Protein AF-A0A7Y0SEZ2-F1 (afdb_monomer_lite)

Organism: Vibrio parahaemolyticus (NCBI:txid670)

pLDDT: mean 83.93, std 12.44, range [54.22, 96.38]

Structure (mmCIF, N/CA/C/O backbone):
data_AF-A0A7Y0SEZ2-F1
#
_entry.id   AF-A0A7Y0SEZ2-F1
#
loop_
_atom_site.group_PDB
_atom_site.id
_atom_site.type_symbol
_atom_site.label_atom_id
_atom_site.label_alt_id
_atom_site.label_comp_id
_atom_site.label_asym_id
_atom_site.label_entity_id
_atom_site.label_seq_id
_atom_site.pdbx_PDB_ins_code
_atom_site.Cartn_x
_atom_site.Cartn_y
_atom_site.Cartn_z
_atom_site.occupancy
_atom_site.B_iso_or_equiv
_atom_site.auth_seq_id
_atom_site.auth_comp_id
_atom_site.auth_asym_id
_atom_site.auth_atom_id
_atom_site.pdbx_PDB_model_num
ATOM 1 N N . MET A 1 1 ? 7.543 3.578 3.441 1.00 55.41 1 MET A N 1
ATOM 2 C CA . MET A 1 1 ? 6.778 3.326 4.688 1.00 55.41 1 MET A CA 1
ATOM 3 C C . MET A 1 1 ? 7.103 4.294 5.829 1.00 55.41 1 MET A C 1
ATOM 5 O O . MET A 1 1 ? 6.180 4.766 6.486 1.00 55.41 1 MET A O 1
ATOM 9 N N . ALA A 1 2 ? 8.382 4.567 6.115 1.00 65.38 2 ALA A N 1
ATOM 10 C CA . ALA A 1 2 ? 8.770 5.484 7.190 1.00 65.38 2 ALA A CA 1
ATOM 11 C C . ALA A 1 2 ? 8.320 6.929 6.901 1.00 65.38 2 ALA A C 1
ATOM 13 O O . ALA A 1 2 ? 7.616 7.523 7.705 1.00 65.38 2 ALA A O 1
ATOM 14 N N . PHE A 1 3 ? 8.612 7.459 5.713 1.00 66.19 3 PHE A N 1
ATOM 15 C CA . PHE A 1 3 ? 8.199 8.805 5.303 1.00 66.19 3 PHE A CA 1
ATOM 16 C C . PHE A 1 3 ? 6.672 9.008 5.368 1.00 66.19 3 PHE A C 1
ATOM 18 O O . PHE A 1 3 ? 6.170 10.010 5.867 1.00 66.19 3 PHE A O 1
ATOM 25 N N . GLU A 1 4 ? 5.925 8.005 4.928 1.00 62.62 4 GLU A N 1
ATOM 26 C CA . GLU A 1 4 ? 4.473 8.004 4.785 1.00 62.62 4 GLU A CA 1
ATOM 27 C C . GLU A 1 4 ? 3.759 7.873 6.142 1.00 62.62 4 GLU A C 1
ATOM 29 O O . GLU A 1 4 ? 2.622 8.313 6.287 1.00 62.62 4 GLU A O 1
ATOM 34 N N . THR A 1 5 ? 4.428 7.312 7.154 1.00 61.72 5 THR A N 1
ATOM 35 C CA . THR A 1 5 ? 3.907 7.169 8.529 1.00 61.72 5 THR A CA 1
ATOM 36 C C . THR A 1 5 ? 4.606 8.084 9.538 1.00 61.72 5 THR A C 1
ATOM 38 O O . THR A 1 5 ? 4.399 7.920 10.743 1.00 61.72 5 THR A O 1
ATOM 41 N N . ALA A 1 6 ? 5.440 9.022 9.073 1.00 66.75 6 ALA A N 1
ATOM 42 C CA . ALA A 1 6 ? 6.323 9.834 9.915 1.00 66.75 6 ALA A CA 1
ATOM 43 C C . ALA A 1 6 ? 7.140 8.985 10.918 1.00 66.75 6 ALA A C 1
ATOM 45 O O . ALA A 1 6 ? 7.198 9.281 12.106 1.00 66.75 6 ALA A O 1
ATOM 46 N N . GLU A 1 7 ? 7.705 7.880 10.428 1.00 71.06 7 GLU A N 1
ATOM 47 C CA . GLU A 1 7 ? 8.563 6.912 11.131 1.00 71.06 7 GLU A CA 1
ATOM 48 C C . GLU A 1 7 ? 7.901 6.153 12.289 1.00 71.06 7 GLU A C 1
ATOM 50 O O . GLU A 1 7 ? 8.550 5.373 12.981 1.00 71.06 7 GLU A O 1
ATOM 55 N N 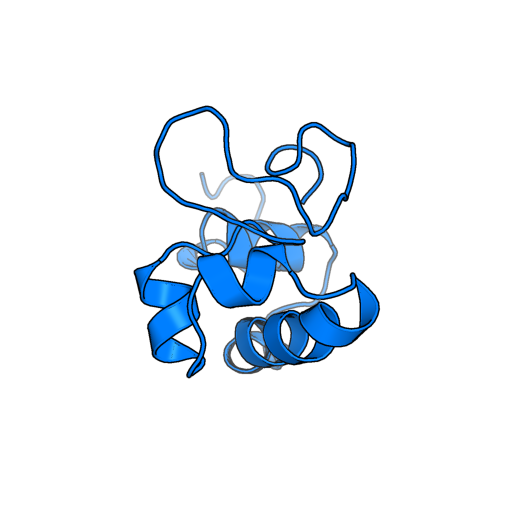. THR A 1 8 ? 6.593 6.316 12.485 1.00 67.19 8 THR A N 1
ATOM 56 C CA . THR A 1 8 ? 5.867 5.604 13.547 1.00 67.19 8 THR A CA 1
ATOM 57 C C . THR A 1 8 ? 5.543 4.160 13.180 1.00 67.19 8 THR A C 1
ATOM 59 O O . THR A 1 8 ? 5.286 3.351 14.071 1.00 67.19 8 THR A O 1
ATOM 62 N N . PHE A 1 9 ? 5.475 3.851 11.876 1.00 65.50 9 PHE A N 1
ATOM 63 C CA . PHE A 1 9 ? 4.974 2.579 11.342 1.00 65.50 9 PHE A CA 1
ATOM 64 C C . PHE A 1 9 ? 3.593 2.190 11.899 1.00 65.50 9 PHE A C 1
ATOM 66 O O . PHE A 1 9 ? 3.222 1.015 11.913 1.00 65.50 9 PHE A O 1
ATOM 73 N N . SER A 1 10 ? 2.822 3.170 12.380 1.00 60.91 10 SER A N 1
ATOM 74 C CA . SER A 1 10 ? 1.563 2.899 13.058 1.00 60.91 10 SER A CA 1
ATOM 75 C C . SER A 1 10 ? 0.430 2.662 12.044 1.00 60.91 10 SER A C 1
ATOM 77 O O . SER A 1 10 ? 0.208 3.483 11.147 1.00 60.91 10 SER A O 1
ATOM 79 N N . PRO A 1 11 ? -0.332 1.560 12.188 1.00 57.72 11 PRO A N 1
ATOM 80 C CA . PRO A 1 11 ? -1.404 1.178 11.265 1.00 57.72 11 PRO A CA 1
ATOM 81 C C . PRO A 1 11 ? -2.626 2.103 11.352 1.00 57.72 11 PRO A C 1
ATOM 83 O O . PRO A 1 11 ? -3.474 2.095 10.463 1.00 57.72 11 PRO A O 1
ATOM 86 N N . SER A 1 12 ? -2.752 2.905 12.411 1.00 60.19 12 SER A N 1
ATOM 87 C CA . SER A 1 12 ? -3.904 3.786 12.622 1.00 60.19 12 SER A CA 1
ATOM 88 C C . SER A 1 12 ? -3.686 5.202 12.087 1.00 60.19 12 SER A C 1
ATOM 90 O O . SER A 1 12 ? -4.589 6.036 12.191 1.00 60.19 12 SER A O 1
ATOM 92 N N . ILE A 1 13 ? -2.503 5.513 11.543 1.00 63.66 13 ILE A N 1
ATOM 93 C CA . ILE A 1 13 ? -2.209 6.871 11.085 1.00 63.66 13 ILE A CA 1
ATOM 94 C C . ILE A 1 13 ? -2.956 7.156 9.790 1.00 63.66 13 ILE A C 1
ATOM 96 O O . ILE A 1 13 ? -2.709 6.552 8.743 1.00 63.66 13 ILE A O 1
ATOM 100 N N . LYS A 1 14 ? -3.862 8.128 9.888 1.00 59.62 14 LYS A N 1
ATOM 101 C CA . LYS A 1 14 ? -4.317 8.919 8.753 1.00 59.62 14 LYS A CA 1
ATOM 102 C C . LYS A 1 14 ? -3.264 9.964 8.431 1.00 59.62 14 LYS A C 1
ATOM 104 O O . LYS A 1 14 ? -2.799 10.657 9.334 1.00 59.62 14 LYS A O 1
ATOM 109 N N . ASN A 1 15 ? -2.950 10.124 7.154 1.00 60.28 15 ASN A N 1
ATOM 110 C CA . ASN A 1 15 ? -2.086 11.204 6.710 1.00 60.28 15 ASN A CA 1
ATOM 111 C C . ASN A 1 15 ? -2.672 12.570 7.126 1.00 60.28 15 ASN A C 1
ATOM 113 O O . ASN A 1 15 ? -3.825 12.882 6.814 1.00 60.28 15 ASN A O 1
ATOM 117 N N . GLY A 1 16 ? -1.870 13.392 7.808 1.00 54.22 16 GLY A N 1
ATOM 118 C CA . GLY A 1 16 ? -2.257 14.727 8.279 1.00 54.22 16 GLY A CA 1
ATOM 119 C C . GLY A 1 16 ? -2.459 15.773 7.172 1.00 54.22 16 GLY A C 1
ATOM 120 O O . GLY A 1 16 ? -2.980 16.847 7.450 1.00 54.22 16 GLY A O 1
ATOM 121 N N . SER A 1 17 ? -2.094 15.468 5.921 1.00 60.66 17 SER A N 1
ATOM 122 C CA . SER A 1 17 ? -2.237 16.358 4.751 1.00 60.66 17 SER A CA 1
ATOM 123 C C . SER A 1 17 ? -3.641 16.390 4.130 1.00 60.66 17 SER A C 1
ATOM 125 O O . SER A 1 17 ? -3.865 17.097 3.152 1.00 60.66 17 SER A O 1
ATOM 127 N N . GLY A 1 18 ? -4.597 15.622 4.663 1.00 62.78 18 GLY A N 1
ATOM 128 C CA . GLY A 1 18 ? -5.975 15.598 4.157 1.00 62.78 18 GLY A CA 1
ATOM 129 C C . GLY A 1 18 ? -6.207 14.694 2.939 1.00 62.78 18 GLY A C 1
ATOM 130 O O . GLY A 1 18 ? -7.335 14.610 2.463 1.00 62.78 18 GLY A O 1
ATOM 131 N N . SER A 1 19 ? -5.193 13.952 2.476 1.00 71.56 19 SER A N 1
ATOM 132 C CA . SER A 1 19 ? -5.311 12.997 1.355 1.00 71.56 19 SER A CA 1
ATOM 133 C C . SER A 1 19 ? -6.250 11.811 1.629 1.00 71.56 19 SER A C 1
ATOM 135 O O . SER A 1 19 ? -6.634 11.087 0.711 1.00 71.56 19 SER A O 1
ATOM 137 N N . GLY A 1 20 ? -6.598 11.573 2.898 1.00 78.50 20 GLY A N 1
ATOM 138 C CA . GLY A 1 20 ? -7.384 10.416 3.327 1.00 78.50 20 GLY A CA 1
ATOM 139 C C . GLY A 1 20 ? -6.597 9.102 3.355 1.00 78.50 20 GLY A C 1
ATOM 140 O O . GLY A 1 20 ? -7.172 8.072 3.713 1.00 78.50 20 GLY A O 1
ATOM 141 N N . ALA A 1 21 ? -5.301 9.131 3.023 1.00 84.62 21 ALA A N 1
ATOM 142 C CA . ALA A 1 21 ? -4.437 7.962 3.083 1.00 84.62 21 ALA A CA 1
ATOM 143 C C . ALA A 1 21 ? -4.350 7.415 4.516 1.00 84.62 21 ALA A C 1
ATOM 145 O O . ALA A 1 21 ? -4.323 8.185 5.478 1.00 84.62 21 ALA A O 1
ATOM 146 N N . THR A 1 22 ? -4.395 6.092 4.667 1.00 88.06 22 THR A N 1
ATOM 147 C CA . THR A 1 22 ? -4.514 5.422 5.973 1.00 88.06 22 THR A CA 1
ATOM 148 C C . THR A 1 22 ? -3.739 4.107 5.984 1.00 88.06 22 THR A C 1
ATOM 150 O O . THR A 1 22 ? -3.744 3.398 4.982 1.00 88.06 22 THR A O 1
ATOM 153 N N . GLY A 1 23 ? -3.139 3.726 7.112 1.00 86.50 23 GLY A N 1
ATOM 154 C CA . GLY A 1 23 ? -2.584 2.378 7.295 1.00 86.50 23 GLY A CA 1
ATOM 155 C C . GLY A 1 23 ? -1.077 2.256 7.088 1.00 86.50 23 GLY A C 1
ATOM 156 O O . GLY A 1 23 ? -0.392 3.233 6.783 1.00 86.50 23 GLY A O 1
ATOM 157 N N . LEU A 1 24 ? -0.569 1.028 7.229 1.00 87.12 24 LEU A N 1
ATOM 158 C CA . LEU A 1 24 ? 0.865 0.688 7.221 1.00 87.12 24 LEU A CA 1
ATOM 159 C C . LEU A 1 24 ? 1.626 1.181 5.982 1.00 87.12 24 LEU A C 1
ATOM 161 O O . LEU A 1 24 ? 2.796 1.546 6.077 1.00 87.12 24 LEU A O 1
ATOM 165 N N . ILE A 1 25 ? 0.960 1.206 4.827 1.00 88.19 25 ILE A N 1
ATOM 166 C CA . ILE A 1 25 ? 1.527 1.697 3.563 1.00 88.19 25 ILE A CA 1
ATOM 167 C C . ILE A 1 25 ? 0.795 2.935 3.028 1.00 88.19 25 ILE A C 1
ATOM 169 O O . ILE A 1 25 ? 0.925 3.259 1.855 1.00 88.19 25 ILE A O 1
ATOM 173 N N . GLN A 1 26 ? 0.012 3.611 3.878 1.00 87.19 26 GLN A N 1
ATOM 174 C CA . GLN A 1 26 ? -0.803 4.776 3.514 1.00 87.19 26 GLN A CA 1
ATOM 175 C C . GLN A 1 26 ? -1.690 4.528 2.282 1.00 87.19 26 GLN A C 1
ATOM 177 O O . GLN A 1 26 ? -1.604 5.216 1.267 1.00 87.19 26 GLN A O 1
ATOM 182 N N . PHE A 1 27 ? -2.592 3.551 2.387 1.00 90.44 27 PHE A N 1
ATOM 183 C CA . PHE A 1 27 ? -3.559 3.242 1.338 1.00 90.44 27 PHE A CA 1
ATOM 184 C C . PHE A 1 27 ? -4.400 4.475 0.998 1.00 90.44 27 PHE A C 1
ATOM 186 O O . PHE A 1 27 ? -5.156 4.971 1.839 1.00 90.44 27 PHE A O 1
ATOM 193 N N . MET A 1 28 ? -4.301 4.940 -0.246 1.00 91.94 28 MET A N 1
ATOM 194 C CA . MET A 1 28 ? -5.215 5.942 -0.792 1.00 91.94 28 MET A CA 1
ATOM 195 C C . MET A 1 28 ? -6.651 5.391 -0.826 1.00 91.94 28 MET A C 1
ATOM 197 O O . MET A 1 28 ? -6.818 4.182 -1.011 1.00 91.94 28 MET A O 1
ATOM 201 N N . PRO A 1 29 ? -7.695 6.236 -0.701 1.00 91.56 29 PRO A N 1
ATOM 202 C CA . PRO A 1 29 ? -9.087 5.779 -0.714 1.00 91.56 29 PRO A CA 1
ATOM 203 C C . PRO A 1 29 ? -9.442 4.867 -1.896 1.00 91.56 29 PRO A C 1
ATOM 205 O O . PRO A 1 29 ? -9.972 3.782 -1.683 1.00 91.56 29 PRO A O 1
ATOM 208 N N . SER A 1 30 ? -9.052 5.243 -3.116 1.00 93.69 30 SER A N 1
ATOM 209 C CA . SER A 1 30 ? -9.285 4.442 -4.327 1.00 93.69 30 SER A CA 1
ATOM 210 C C . SER A 1 30 ? -8.533 3.106 -4.327 1.00 93.69 30 SER A C 1
ATOM 212 O O . SER A 1 30 ? -9.052 2.102 -4.810 1.00 93.69 30 SER A O 1
ATOM 214 N N . THR A 1 31 ? -7.323 3.063 -3.761 1.00 92.88 31 THR A N 1
ATOM 215 C CA . THR A 1 31 ? -6.553 1.821 -3.593 1.00 92.88 31 THR A CA 1
ATOM 216 C C . THR A 1 31 ? -7.200 0.904 -2.560 1.00 92.88 31 THR A C 1
ATOM 218 O O . THR A 1 31 ? -7.254 -0.302 -2.759 1.00 92.88 31 THR A O 1
ATOM 221 N N . ALA A 1 32 ? -7.705 1.447 -1.451 1.00 94.00 32 ALA A N 1
ATOM 222 C CA . ALA A 1 32 ? -8.432 0.650 -0.467 1.00 94.00 32 ALA A CA 1
ATOM 223 C C . ALA A 1 32 ? -9.689 0.023 -1.098 1.00 94.00 32 ALA A C 1
ATOM 225 O O . ALA A 1 32 ? -9.929 -1.172 -0.929 1.00 94.00 32 ALA A O 1
ATOM 226 N N . GLU A 1 33 ? -10.433 0.806 -1.884 1.00 95.88 33 GLU A N 1
ATOM 227 C CA . GLU A 1 33 ? -11.626 0.341 -2.600 1.00 95.88 33 GLU A CA 1
ATOM 228 C C . GLU A 1 33 ? -11.307 -0.760 -3.616 1.00 95.88 33 GLU A C 1
ATOM 230 O O . GLU A 1 33 ? -12.017 -1.766 -3.663 1.00 95.88 33 GLU A O 1
ATOM 235 N N . SER A 1 34 ? -10.215 -0.636 -4.380 1.00 95.06 34 SER A N 1
ATOM 236 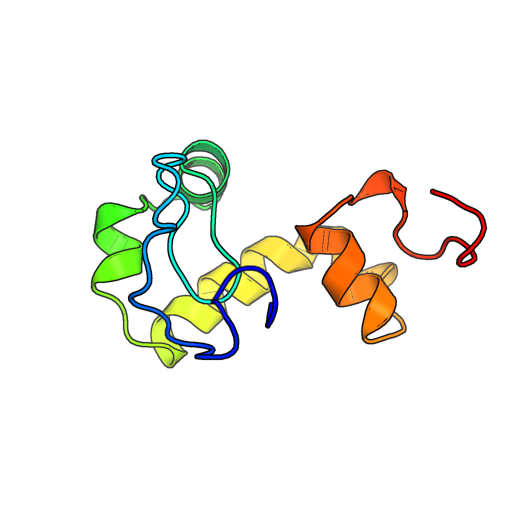C CA . SER A 1 34 ? -9.806 -1.675 -5.340 1.00 95.06 34 SER A CA 1
ATOM 237 C C . SER A 1 34 ? -9.388 -2.989 -4.672 1.00 95.06 34 SER A C 1
ATOM 239 O O . SER A 1 34 ? -9.459 -4.047 -5.297 1.00 95.06 34 SER A O 1
ATOM 241 N N . LEU A 1 35 ? -9.009 -2.937 -3.393 1.00 95.50 35 LEU A N 1
ATOM 242 C CA . LEU A 1 35 ? -8.709 -4.097 -2.551 1.00 95.50 35 LEU A CA 1
ATOM 243 C C . LEU A 1 35 ? -9.938 -4.616 -1.779 1.00 95.50 35 LEU A C 1
ATOM 245 O O . LEU A 1 35 ? -9.804 -5.519 -0.953 1.00 95.50 35 LEU A O 1
ATOM 249 N N . GLY A 1 36 ? -11.133 -4.066 -2.027 1.00 96.38 36 GLY A N 1
ATOM 250 C CA . GLY A 1 36 ? -12.382 -4.508 -1.400 1.00 96.38 36 GLY A CA 1
ATOM 251 C C . GLY A 1 36 ? -12.571 -4.033 0.045 1.00 96.38 36 GLY A C 1
ATOM 252 O O . GLY A 1 36 ? -13.342 -4.632 0.795 1.00 96.38 36 GLY A O 1
ATOM 253 N N . VAL A 1 37 ? -11.878 -2.970 0.457 1.00 95.88 37 VAL A N 1
ATOM 254 C CA . VAL A 1 37 ? -11.984 -2.363 1.793 1.00 95.88 37 VAL A CA 1
ATOM 255 C C . VAL A 1 37 ? -12.150 -0.843 1.671 1.00 95.88 37 VAL A C 1
ATOM 257 O O . VAL A 1 37 ? -12.239 -0.291 0.583 1.00 95.88 37 VAL A O 1
ATOM 260 N N . ASN A 1 38 ? -12.248 -0.125 2.786 1.00 95.00 38 ASN A N 1
ATOM 261 C CA . ASN A 1 38 ? -12.183 1.335 2.789 1.00 95.00 38 ASN A CA 1
ATOM 262 C C . ASN A 1 38 ? -11.257 1.827 3.906 1.00 95.00 38 ASN A C 1
ATOM 264 O O . ASN A 1 38 ? -10.959 1.108 4.863 1.00 95.00 38 ASN A O 1
ATOM 268 N N . THR A 1 39 ? -10.826 3.083 3.812 1.00 90.94 39 THR A N 1
ATOM 269 C CA . THR A 1 39 ? -9.863 3.675 4.754 1.00 90.94 39 THR A CA 1
ATOM 270 C C . THR A 1 39 ? -10.395 3.784 6.184 1.00 90.94 39 THR A C 1
ATOM 272 O O . THR A 1 39 ? -9.618 3.699 7.130 1.00 90.94 39 THR A O 1
ATOM 275 N N . LYS A 1 40 ? -11.716 3.904 6.390 1.00 90.69 40 LYS A N 1
ATOM 276 C CA . LYS A 1 40 ? -12.312 3.902 7.741 1.00 90.69 40 LYS A CA 1
ATOM 277 C C . LYS A 1 40 ? -12.212 2.526 8.400 1.00 90.69 40 LYS A C 1
ATOM 279 O O . LYS A 1 40 ? -12.034 2.460 9.612 1.00 90.69 40 LYS A O 1
ATOM 284 N N . THR A 1 41 ? -12.343 1.454 7.621 1.00 92.69 41 THR A N 1
ATOM 285 C CA . THR A 1 41 ? -12.153 0.078 8.092 1.00 92.69 41 THR A CA 1
ATOM 286 C C . THR A 1 41 ? -10.678 -0.191 8.371 1.00 92.69 41 THR A C 1
ATOM 288 O O . THR A 1 41 ? -10.360 -0.636 9.469 1.00 92.69 41 THR A O 1
ATOM 291 N N . LEU A 1 42 ? -9.779 0.178 7.448 1.00 90.69 42 LEU A N 1
ATOM 292 C CA . LEU A 1 42 ? -8.329 0.043 7.647 1.00 90.69 42 LEU A CA 1
ATOM 293 C C . LEU A 1 42 ? -7.866 0.741 8.933 1.00 90.69 42 LEU A C 1
ATOM 295 O O . LEU A 1 42 ? -7.167 0.130 9.730 1.00 90.69 42 LEU A O 1
ATOM 299 N N . ALA A 1 43 ? -8.330 1.967 9.206 1.00 88.94 43 ALA A N 1
ATOM 300 C CA . ALA A 1 43 ? -7.968 2.717 10.418 1.00 88.94 43 ALA A CA 1
ATOM 301 C C . ALA A 1 43 ? -8.296 2.000 11.744 1.00 88.94 43 ALA A C 1
ATOM 303 O O . ALA A 1 43 ? -7.762 2.380 12.784 1.00 88.94 43 ALA A O 1
ATOM 304 N N . ARG A 1 44 ? -9.215 1.027 11.726 1.00 90.94 44 ARG A N 1
ATOM 305 C CA . ARG A 1 44 ? -9.652 0.266 12.907 1.00 90.94 44 ARG A CA 1
ATOM 306 C C . ARG A 1 44 ? -9.012 -1.116 13.006 1.00 90.94 44 ARG A C 1
ATOM 308 O O . ARG A 1 44 ? -9.193 -1.774 14.023 1.00 90.94 44 ARG A O 1
ATOM 315 N N . MET A 1 45 ? -8.307 -1.550 11.966 1.00 90.19 45 MET A N 1
ATOM 316 C CA . MET A 1 45 ? -7.597 -2.823 11.948 1.00 90.19 45 MET A CA 1
ATOM 317 C C . MET A 1 45 ? -6.290 -2.718 12.729 1.00 90.19 45 MET A C 1
ATOM 319 O O . MET A 1 45 ? -5.598 -1.696 12.700 1.00 90.19 45 MET A O 1
ATOM 323 N N . SER A 1 46 ? -5.928 -3.809 13.390 1.00 89.50 46 SER A N 1
ATOM 324 C CA . SER A 1 46 ? -4.577 -4.018 13.894 1.00 89.50 46 SER A CA 1
ATOM 325 C C . SER A 1 46 ? -3.565 -4.055 12.742 1.00 89.50 46 SER A C 1
ATOM 327 O O . SER A 1 46 ? -3.911 -4.276 11.579 1.00 89.50 46 SER A O 1
ATOM 329 N N . ALA A 1 47 ? -2.280 -3.880 13.066 1.00 85.94 47 ALA A N 1
ATOM 330 C CA . ALA A 1 47 ? -1.215 -4.009 12.073 1.00 85.94 47 ALA A CA 1
ATOM 331 C C . ALA A 1 47 ? -1.246 -5.383 11.384 1.00 85.94 47 ALA A C 1
ATOM 333 O O . ALA A 1 47 ? -1.119 -5.453 10.167 1.00 85.94 47 ALA A O 1
ATOM 334 N N . LEU A 1 48 ? -1.468 -6.454 12.154 1.00 89.31 48 LEU A N 1
ATOM 335 C CA . LEU A 1 48 ? -1.532 -7.829 11.656 1.00 89.31 48 LEU A CA 1
ATOM 336 C C . LEU A 1 48 ? -2.670 -8.029 10.651 1.00 89.31 48 LEU A C 1
ATOM 338 O O . LEU A 1 48 ? -2.430 -8.577 9.582 1.00 89.31 48 LEU A O 1
ATOM 342 N N . GLU A 1 49 ? -3.870 -7.526 10.941 1.00 92.56 49 GLU A N 1
ATOM 343 C CA . GLU A 1 49 ? -5.005 -7.587 10.005 1.00 92.56 49 GLU A CA 1
ATOM 344 C C . GLU A 1 49 ? -4.744 -6.777 8.727 1.00 92.56 49 GLU A C 1
ATOM 346 O O . GLU A 1 49 ? -5.138 -7.180 7.634 1.00 92.56 49 GLU A O 1
ATOM 351 N 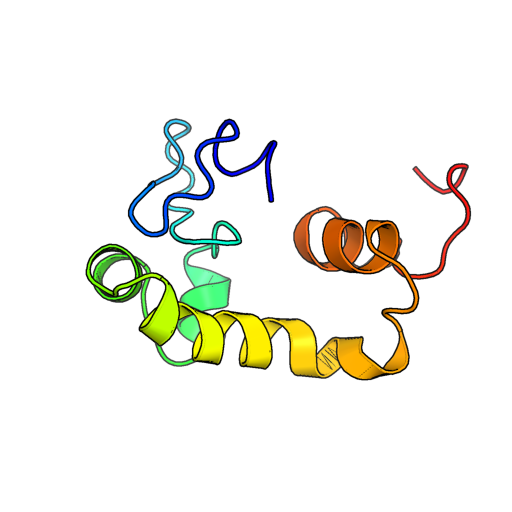N . GLN A 1 50 ? -4.033 -5.650 8.827 1.00 92.44 50 GLN A N 1
ATOM 352 C CA . GLN A 1 50 ? -3.658 -4.882 7.640 1.00 92.44 50 GLN A CA 1
ATOM 353 C C . GLN A 1 50 ? -2.637 -5.606 6.751 1.00 92.44 50 GLN A C 1
ATOM 355 O O . GLN A 1 50 ? -2.577 -5.298 5.558 1.00 92.44 50 GLN A O 1
ATOM 360 N N . LEU A 1 51 ? -1.852 -6.561 7.271 1.00 92.88 51 LEU A N 1
ATOM 361 C CA . LEU A 1 51 ? -0.836 -7.260 6.474 1.00 92.88 51 LEU A CA 1
ATOM 362 C C . LEU A 1 51 ? -1.436 -8.049 5.306 1.00 92.88 51 LEU A C 1
ATOM 364 O O . LEU A 1 51 ? -0.786 -8.151 4.266 1.00 92.88 51 LEU A O 1
ATOM 368 N N . ASP A 1 52 ? -2.673 -8.536 5.420 1.00 96.12 52 ASP A N 1
ATOM 369 C CA . ASP A 1 52 ? -3.358 -9.201 4.306 1.00 96.12 52 ASP A CA 1
ATOM 370 C C . ASP A 1 52 ? -3.614 -8.233 3.142 1.00 96.12 52 ASP A C 1
ATOM 372 O O . ASP A 1 52 ? -3.379 -8.570 1.979 1.00 96.12 52 ASP A O 1
ATOM 376 N N . TYR A 1 53 ? -3.994 -6.989 3.445 1.00 96.06 53 TYR A N 1
ATOM 377 C CA . TYR A 1 53 ? -4.179 -5.936 2.443 1.00 96.06 53 TYR A CA 1
ATOM 378 C C . TYR A 1 53 ? -2.852 -5.411 1.899 1.00 96.06 53 TYR A C 1
ATOM 380 O O . TYR A 1 53 ? -2.750 -5.115 0.709 1.00 96.06 53 TYR A O 1
ATOM 388 N N . VAL A 1 54 ? -1.814 -5.339 2.737 1.00 93.88 54 VAL A N 1
ATOM 389 C CA . VAL A 1 54 ? -0.452 -5.009 2.291 1.00 93.88 54 VAL A CA 1
ATOM 390 C C . VAL A 1 54 ? 0.036 -6.072 1.308 1.00 93.88 54 VAL A C 1
ATOM 392 O O . VAL A 1 54 ? 0.505 -5.746 0.219 1.00 93.88 54 VAL A O 1
ATOM 395 N N . LYS A 1 55 ? -0.143 -7.355 1.632 1.00 94.88 55 LYS A N 1
ATOM 396 C CA . LYS A 1 55 ? 0.184 -8.464 0.731 1.00 94.88 55 LYS A CA 1
ATOM 397 C C . LYS A 1 55 ? -0.610 -8.380 -0.571 1.00 94.88 55 LYS A C 1
ATOM 399 O O . LYS A 1 55 ? -0.019 -8.533 -1.638 1.00 94.88 55 LYS A O 1
ATOM 404 N N . ALA A 1 56 ? -1.916 -8.122 -0.500 1.00 96.19 56 ALA A N 1
ATOM 405 C CA . ALA A 1 56 ? -2.765 -7.972 -1.680 1.00 96.19 56 ALA A CA 1
ATOM 406 C C . ALA A 1 56 ? -2.302 -6.812 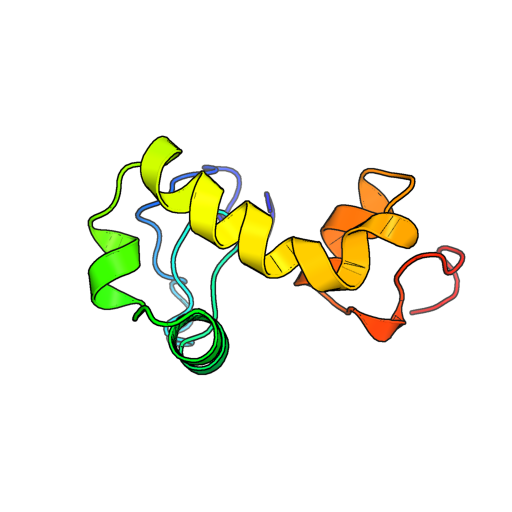-2.578 1.00 96.19 56 ALA A C 1
ATOM 408 O O . ALA A 1 56 ? -2.218 -6.978 -3.793 1.00 96.19 56 ALA A O 1
ATOM 409 N N . TYR A 1 57 ? -1.914 -5.681 -1.985 1.00 95.50 57 TYR A N 1
ATOM 410 C CA . TYR A 1 57 ? -1.358 -4.532 -2.698 1.00 95.50 57 TYR A CA 1
ATOM 411 C C . TYR A 1 57 ? -0.057 -4.860 -3.438 1.00 95.50 57 TYR A C 1
ATOM 413 O O . TYR A 1 57 ? 0.111 -4.479 -4.594 1.00 95.50 57 TYR A O 1
ATOM 421 N N . TYR A 1 58 ? 0.856 -5.592 -2.795 1.00 95.06 58 TYR A N 1
ATOM 422 C CA . TYR A 1 58 ? 2.136 -5.969 -3.399 1.00 95.06 58 TYR A CA 1
ATOM 423 C C . TYR A 1 58 ? 2.041 -7.150 -4.373 1.00 95.06 58 TYR A C 1
ATOM 425 O O . TYR A 1 58 ? 2.945 -7.355 -5.186 1.00 95.06 58 TYR A O 1
ATOM 433 N N . TRP A 1 59 ? 0.955 -7.924 -4.343 1.00 95.50 59 TRP A N 1
ATOM 434 C CA . TRP A 1 59 ? 0.793 -9.133 -5.153 1.00 95.50 59 TRP A CA 1
ATOM 435 C C . TRP A 1 59 ? 1.008 -8.940 -6.669 1.00 95.50 59 TRP A C 1
ATOM 437 O O . TRP A 1 59 ? 1.671 -9.787 -7.287 1.00 95.50 59 TRP A O 1
ATOM 447 N N . PRO A 1 60 ? 0.537 -7.846 -7.302 1.00 94.31 60 PRO A N 1
ATOM 448 C CA . PRO A 1 60 ? 0.806 -7.569 -8.715 1.00 94.31 60 PRO A CA 1
ATOM 449 C C . PRO A 1 60 ? 2.294 -7.336 -9.015 1.00 94.31 60 PRO A C 1
ATOM 451 O O . PRO A 1 60 ? 2.757 -7.629 -10.117 1.00 94.31 60 PRO A O 1
ATOM 454 N N . TYR A 1 61 ? 3.055 -6.852 -8.032 1.00 93.31 61 TYR A N 1
ATOM 455 C CA . TYR A 1 61 ? 4.473 -6.507 -8.152 1.00 93.31 61 TYR A CA 1
ATOM 456 C C . TYR A 1 61 ? 5.415 -7.605 -7.650 1.00 93.31 61 TYR A C 1
ATOM 458 O O . TYR A 1 61 ? 6.624 -7.444 -7.758 1.00 93.31 61 TYR A O 1
ATOM 466 N N . ARG A 1 62 ? 4.899 -8.732 -7.141 1.00 93.38 62 ARG A N 1
ATOM 467 C CA . ARG A 1 62 ? 5.680 -9.778 -6.445 1.00 93.38 62 ARG A CA 1
ATOM 468 C C . ARG A 1 62 ? 6.922 -10.290 -7.191 1.00 93.38 62 ARG A C 1
ATOM 470 O O . ARG A 1 62 ? 7.883 -10.681 -6.552 1.00 93.38 62 ARG A O 1
ATOM 477 N N . ASN A 1 63 ? 6.916 -10.266 -8.526 1.00 94.12 63 ASN A N 1
ATOM 478 C CA . ASN A 1 63 ? 8.047 -10.707 -9.357 1.00 94.12 63 ASN A CA 1
ATOM 479 C C . ASN A 1 63 ? 9.018 -9.569 -9.733 1.00 94.12 63 ASN A C 1
ATOM 481 O O . ASN A 1 63 ? 9.987 -9.798 -10.448 1.00 94.12 63 ASN A O 1
ATOM 485 N N . LYS A 1 64 ? 8.715 -8.331 -9.335 1.00 91.94 64 LYS A N 1
ATOM 486 C CA . LYS A 1 64 ? 9.502 -7.123 -9.616 1.00 91.94 64 LYS A CA 1
ATOM 487 C C . LYS A 1 64 ? 10.209 -6.579 -8.374 1.00 91.94 64 LYS A C 1
ATOM 489 O O . LYS A 1 64 ? 11.066 -5.722 -8.523 1.00 91.94 64 LYS A O 1
ATOM 494 N N . ILE A 1 65 ? 9.839 -7.050 -7.182 1.00 92.00 65 ILE A N 1
ATOM 495 C CA . ILE A 1 65 ? 10.402 -6.594 -5.911 1.00 92.00 65 ILE A CA 1
ATOM 496 C C . ILE A 1 65 ? 11.581 -7.488 -5.550 1.00 92.00 65 ILE A C 1
ATOM 498 O O . ILE A 1 65 ? 11.382 -8.621 -5.117 1.00 92.00 65 ILE A O 1
ATOM 502 N N . ASN A 1 66 ? 12.796 -6.978 -5.735 1.00 92.25 66 ASN A N 1
ATOM 503 C CA . ASN A 1 66 ? 14.036 -7.692 -5.423 1.00 92.25 66 ASN A CA 1
ATOM 504 C C . ASN A 1 66 ? 14.841 -7.013 -4.309 1.00 92.25 66 ASN A C 1
ATOM 506 O O . ASN A 1 66 ? 15.819 -7.580 -3.824 1.00 92.25 66 ASN A O 1
ATOM 510 N N . SER A 1 6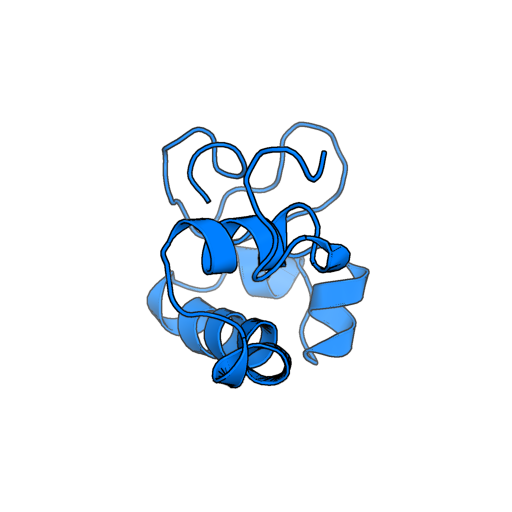7 ? 14.430 -5.818 -3.886 1.00 90.56 67 SER A N 1
ATOM 511 C CA . SER A 1 67 ? 15.073 -5.070 -2.814 1.00 90.56 67 SER A CA 1
ATOM 512 C C . SER A 1 67 ? 14.066 -4.281 -1.972 1.00 90.56 67 SER A C 1
ATOM 514 O O . SER A 1 67 ? 12.870 -4.210 -2.277 1.00 90.56 67 SER A O 1
ATOM 516 N N . LEU A 1 68 ? 14.552 -3.681 -0.884 1.00 87.12 68 LEU A N 1
ATOM 517 C CA . LEU A 1 68 ? 13.744 -2.790 -0.052 1.00 87.12 68 LEU A CA 1
ATOM 518 C C . LEU A 1 68 ? 13.354 -1.514 -0.816 1.00 87.12 68 LEU A C 1
ATOM 520 O O . LEU A 1 68 ? 12.245 -1.008 -0.654 1.00 87.12 68 LEU A O 1
ATOM 524 N N . GLU A 1 69 ? 14.244 -1.023 -1.675 1.00 87.38 69 GLU A N 1
ATOM 525 C CA . GLU A 1 69 ? 14.013 0.119 -2.556 1.00 87.38 69 GLU A CA 1
ATOM 526 C C . GLU A 1 69 ? 12.882 -0.169 -3.547 1.00 87.38 69 GLU A C 1
ATOM 528 O O . GLU A 1 69 ? 12.009 0.677 -3.719 1.00 87.38 69 GLU A O 1
ATOM 533 N N . ASP A 1 70 ? 12.824 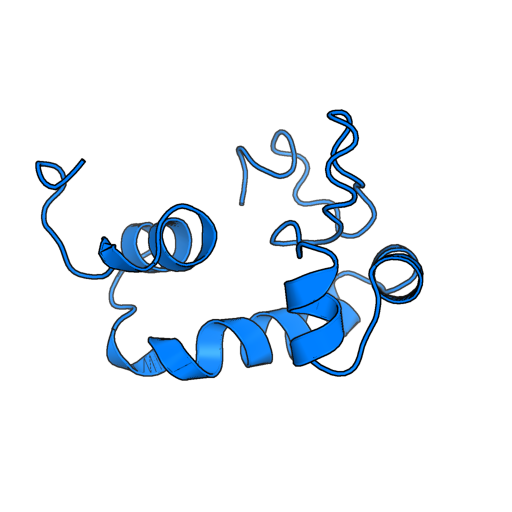-1.371 -4.130 1.00 89.69 70 ASP A N 1
ATOM 534 C CA . ASP A 1 70 ? 11.717 -1.771 -5.008 1.00 89.69 70 ASP A CA 1
ATOM 535 C C . ASP A 1 70 ? 10.374 -1.789 -4.271 1.00 89.69 70 ASP A C 1
ATOM 537 O O . ASP A 1 70 ? 9.357 -1.340 -4.806 1.00 89.69 70 ASP A O 1
ATOM 541 N N . ALA A 1 71 ? 10.361 -2.287 -3.030 1.00 89.06 71 ALA A N 1
ATOM 542 C CA . ALA A 1 71 ? 9.167 -2.262 -2.191 1.00 89.06 71 ALA A CA 1
ATOM 543 C C . ALA A 1 71 ? 8.736 -0.817 -1.885 1.00 89.06 71 ALA A C 1
ATOM 545 O O . ALA A 1 71 ? 7.552 -0.492 -1.947 1.00 89.06 71 ALA A O 1
ATOM 546 N N . TYR A 1 72 ? 9.691 0.076 -1.622 1.00 86.56 72 TYR A N 1
ATOM 547 C CA . TYR A 1 72 ? 9.408 1.493 -1.412 1.00 86.56 72 TYR A CA 1
ATOM 548 C C . TYR A 1 72 ? 8.884 2.178 -2.684 1.00 86.56 72 TYR A C 1
ATOM 550 O O . TYR A 1 72 ? 7.878 2.887 -2.633 1.00 86.56 72 TYR A O 1
ATOM 558 N N . MET A 1 73 ? 9.497 1.917 -3.841 1.00 89.06 73 MET A N 1
ATOM 559 C CA . MET A 1 73 ? 9.042 2.437 -5.133 1.00 89.06 73 MET A CA 1
ATOM 560 C C . MET A 1 73 ? 7.662 1.911 -5.510 1.00 89.06 73 MET A C 1
ATOM 562 O O . MET A 1 73 ? 6.876 2.648 -6.091 1.00 89.06 73 MET A O 1
ATOM 566 N N . ALA A 1 74 ? 7.309 0.685 -5.134 1.00 91.19 74 ALA A N 1
ATOM 567 C CA . ALA A 1 74 ? 5.962 0.177 -5.355 1.00 91.19 74 ALA A CA 1
ATOM 568 C C . ALA A 1 74 ? 4.877 1.001 -4.644 1.00 91.19 74 ALA A C 1
ATOM 570 O O . ALA A 1 74 ? 3.766 1.037 -5.156 1.00 91.19 74 ALA A O 1
ATOM 571 N N . ILE A 1 75 ? 5.192 1.695 -3.544 1.00 87.62 75 ILE A N 1
ATOM 572 C CA . ILE A 1 75 ? 4.280 2.646 -2.886 1.00 87.62 75 ILE A CA 1
ATOM 573 C C . ILE A 1 75 ? 4.406 4.044 -3.505 1.00 87.62 75 ILE A C 1
ATOM 575 O O . ILE A 1 75 ? 3.400 4.651 -3.872 1.00 87.62 75 ILE A O 1
ATOM 579 N N . LEU A 1 76 ? 5.635 4.564 -3.598 1.00 85.50 76 LEU A N 1
ATOM 580 C CA . LEU A 1 76 ? 5.893 5.963 -3.949 1.00 85.50 76 LEU A CA 1
ATOM 581 C C . LEU A 1 76 ? 5.728 6.243 -5.448 1.00 85.50 76 LEU A C 1
ATOM 583 O O . LEU A 1 76 ? 5.130 7.246 -5.831 1.00 85.50 76 LEU A O 1
ATOM 587 N N . TYR A 1 77 ? 6.278 5.374 -6.296 1.00 87.69 77 TYR A N 1
ATOM 588 C CA . TYR A 1 77 ? 6.267 5.535 -7.745 1.00 87.69 77 TYR A CA 1
ATOM 589 C C . TYR A 1 77 ? 6.413 4.180 -8.468 1.00 87.69 77 TYR A C 1
ATOM 591 O O . TYR A 1 77 ? 7.515 3.802 -8.872 1.00 87.69 77 TYR A O 1
ATOM 599 N N . PRO A 1 78 ? 5.309 3.431 -8.684 1.00 87.50 78 PRO A N 1
ATOM 600 C CA . PRO A 1 78 ? 5.363 2.058 -9.203 1.00 87.50 78 PRO A CA 1
ATOM 601 C C . PRO A 1 78 ? 6.084 1.887 -10.550 1.00 87.50 78 PRO A C 1
ATOM 603 O O . PRO A 1 78 ? 6.556 0.797 -10.873 1.00 87.50 78 PRO A O 1
ATOM 606 N N . ALA A 1 79 ? 6.177 2.947 -11.360 1.00 89.06 79 ALA A N 1
ATOM 607 C CA . ALA A 1 79 ? 6.904 2.920 -12.629 1.00 89.06 79 ALA A CA 1
ATOM 608 C C . ALA A 1 79 ? 8.433 2.805 -12.452 1.00 89.06 79 ALA A C 1
ATOM 610 O O . ALA A 1 79 ? 9.119 2.390 -13.388 1.00 89.06 79 ALA A O 1
ATOM 611 N N . ALA A 1 80 ? 8.956 3.146 -11.270 1.00 89.19 80 ALA A N 1
ATOM 612 C CA . ALA A 1 80 ? 10.375 3.096 -10.925 1.00 89.19 80 ALA A CA 1
ATOM 613 C C . ALA A 1 80 ? 10.835 1.767 -10.305 1.00 89.19 80 ALA A C 1
ATOM 615 O O . ALA A 1 80 ? 12.022 1.603 -10.038 1.00 89.19 80 ALA A O 1
ATOM 616 N N . ILE A 1 81 ? 9.942 0.791 -10.108 1.00 91.19 81 ILE A N 1
ATOM 617 C CA . ILE A 1 81 ? 10.327 -0.529 -9.583 1.00 91.19 81 ILE A CA 1
ATOM 618 C C . ILE A 1 81 ? 11.348 -1.194 -10.526 1.00 91.19 81 ILE A C 1
ATOM 620 O O . ILE A 1 81 ? 11.111 -1.296 -11.736 1.00 91.19 81 ILE A O 1
ATOM 624 N N . GLY A 1 82 ? 12.466 -1.671 -9.974 1.00 84.62 82 GLY A N 1
ATOM 625 C CA . GLY A 1 82 ? 13.556 -2.321 -10.702 1.00 84.62 82 GLY A CA 1
ATOM 626 C C . GLY A 1 82 ? 14.397 -1.371 -11.561 1.00 84.62 82 GLY A C 1
ATOM 627 O O . GLY A 1 82 ? 15.151 -1.829 -12.423 1.00 84.62 82 GLY A O 1
ATOM 628 N N . LYS A 1 83 ? 14.244 -0.052 -11.392 1.00 87.00 83 LYS A N 1
ATOM 629 C CA . LYS A 1 83 ? 15.010 0.968 -12.119 1.00 87.00 83 LYS A CA 1
ATOM 630 C C . LYS A 1 83 ? 16.190 1.468 -11.278 1.00 87.00 83 LYS A C 1
ATOM 632 O O . LYS A 1 83 ? 16.117 1.452 -10.052 1.00 87.00 83 LYS A O 1
ATOM 637 N N . PRO A 1 84 ? 17.292 1.907 -11.917 1.00 82.75 84 PRO A N 1
ATOM 638 C CA . PRO A 1 84 ? 18.421 2.476 -11.189 1.00 82.75 84 PRO A CA 1
ATOM 639 C C . PRO A 1 84 ? 18.022 3.782 -10.477 1.00 82.75 84 PRO A C 1
ATOM 641 O O . PRO A 1 84 ? 17.108 4.460 -10.944 1.00 82.75 84 PRO A O 1
ATOM 644 N N . PRO A 1 85 ? 18.749 4.205 -9.424 1.00 73.25 85 PRO A N 1
ATOM 645 C CA . PRO A 1 85 ? 18.454 5.439 -8.683 1.00 73.25 85 PRO A CA 1
ATOM 646 C C . PRO A 1 85 ? 18.406 6.717 -9.532 1.00 73.25 85 PRO A C 1
ATOM 648 O O . PRO A 1 85 ? 17.795 7.695 -9.126 1.00 73.25 85 PRO A O 1
ATOM 651 N N . SER A 1 86 ? 19.029 6.716 -10.716 1.00 81.62 86 SER A N 1
ATOM 652 C CA . SER A 1 86 ? 18.979 7.822 -11.681 1.00 81.62 86 SER A CA 1
ATOM 653 C C . SER A 1 86 ? 17.639 7.946 -12.423 1.00 81.62 86 SER A C 1
ATOM 655 O O . SER A 1 86 ? 17.509 8.787 -13.306 1.00 81.62 86 SER A O 1
ATOM 657 N N . PHE A 1 87 ? 16.678 7.062 -12.154 1.00 72.56 87 PHE A N 1
ATOM 658 C CA . PHE A 1 87 ? 15.345 7.055 -12.752 1.00 72.56 87 PHE A CA 1
ATOM 659 C C . PHE A 1 87 ? 14.341 7.811 -11.867 1.00 72.56 87 PHE A C 1
ATOM 661 O O . PHE A 1 87 ? 13.323 7.257 -11.465 1.00 72.56 87 PHE A O 1
ATOM 668 N N . VAL A 1 88 ? 14.633 9.065 -11.524 1.00 61.38 88 VAL A N 1
ATOM 669 C CA . VAL A 1 88 ? 13.683 10.003 -10.900 1.00 61.38 88 VAL A CA 1
ATOM 670 C C . VAL A 1 88 ? 14.154 11.433 -11.103 1.00 61.38 88 VAL A C 1
ATOM 672 O O . VAL A 1 88 ? 15.385 11.647 -11.055 1.00 61.38 88 VAL A O 1
#

InterPro domains:
  IPR008258 Transglycosylase SLT domain 1 [PF01464] (9-40)
  IPR023346 Lysozyme-like domain superfamily [SSF53955] (7-79)

Secondary structure (DSSP, 8-state):
-TGGGTT---TTPBPTTSS--BTTTTB-HHHHHHTT--HHHHTTS-HHHHHHHHHHHHGGGTTT--SHHHHHHHHH-GGGTT--TT--

Sequence (88 aa):
MAFETAETFSPSIKNGSGSGATGLIQFMPSTAESLGVNTKTLARMSALEQLDYVKAYYWPYRNKINSLEDAYMAILYPAAIGKPPSFV

Radius of gyration: 12.89 Å; chains: 1; bounding box: 31×27×27 Å

Foldseek 3Di:
DCVQQVNPLAQLDQRPPPQLQGGNLRQGQVLQVVLVHGRVVSNPDHNVVCVVSLCVLCVVVVVQDPDPVLSVCSRVPPVCRNHPPVPD